Protein AF-A0A9E2XIZ3-F1 (afdb_monomer_lite)

pLDDT: mean 87.22, std 17.87, range [41.56, 98.69]

Structure (mmCIF, N/CA/C/O backbone):
data_AF-A0A9E2XIZ3-F1
#
_entry.id   AF-A0A9E2XIZ3-F1
#
loop_
_atom_site.group_PDB
_atom_site.id
_atom_site.type_symbol
_atom_site.label_atom_id
_atom_site.label_alt_id
_atom_site.label_comp_id
_atom_site.label_asym_id
_atom_site.label_entity_id
_atom_site.label_seq_id
_atom_site.pdbx_PDB_ins_code
_atom_site.Cartn_x
_atom_site.Cartn_y
_atom_site.Cartn_z
_atom_site.occupancy
_atom_site.B_iso_or_equiv
_atom_site.auth_seq_id
_atom_site.auth_comp_id
_atom_site.auth_asym_id
_atom_site.auth_atom_id
_atom_site.pdbx_PDB_model_num
ATOM 1 N N . MET A 1 1 ? 6.244 -18.189 -17.810 1.00 41.56 1 MET A N 1
ATOM 2 C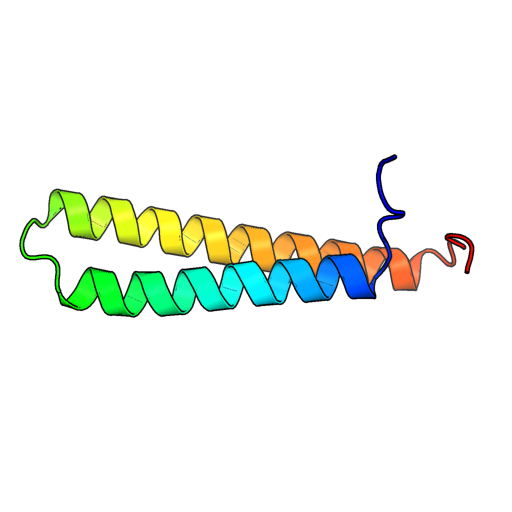 CA . MET A 1 1 ? 6.768 -17.059 -18.604 1.00 41.56 1 MET A CA 1
ATOM 3 C C . MET A 1 1 ? 6.617 -15.807 -17.760 1.00 41.56 1 MET A C 1
ATOM 5 O O . MET A 1 1 ? 5.485 -15.425 -17.484 1.00 41.56 1 MET A O 1
ATOM 9 N N . GLU A 1 2 ? 7.717 -15.230 -17.279 1.00 50.28 2 GLU A N 1
ATOM 10 C CA . GLU A 1 2 ? 7.688 -13.890 -16.680 1.00 50.28 2 GLU A CA 1
ATOM 11 C C . GLU A 1 2 ? 7.339 -12.887 -17.783 1.00 50.28 2 GLU A C 1
ATOM 13 O O . GLU A 1 2 ? 7.966 -12.881 -18.842 1.00 50.28 2 GLU A O 1
ATOM 18 N N . LYS A 1 3 ? 6.286 -12.089 -17.580 1.00 53.06 3 LYS A N 1
ATOM 19 C CA . LYS A 1 3 ? 5.965 -10.995 -18.503 1.00 53.06 3 LYS A CA 1
ATOM 20 C C . LYS A 1 3 ? 7.101 -9.965 -18.444 1.00 53.06 3 LYS A C 1
ATOM 22 O O . LYS A 1 3 ? 7.536 -9.654 -17.334 1.00 53.06 3 LYS A O 1
ATOM 27 N N . PRO A 1 4 ? 7.536 -9.395 -19.581 1.00 58.84 4 PRO A N 1
ATOM 28 C CA . PRO A 1 4 ? 8.501 -8.303 -19.578 1.00 58.84 4 PRO A CA 1
ATOM 29 C C . PRO A 1 4 ? 8.042 -7.179 -18.638 1.00 58.84 4 PRO A C 1
ATOM 31 O O . PRO A 1 4 ? 6.872 -6.770 -18.648 1.00 58.84 4 PRO A O 1
ATOM 34 N N . LEU A 1 5 ? 8.958 -6.693 -17.798 1.00 65.50 5 LEU A N 1
ATOM 35 C CA . LEU A 1 5 ? 8.718 -5.567 -16.897 1.00 65.50 5 LEU A CA 1
ATOM 36 C C . LEU A 1 5 ? 8.689 -4.268 -17.711 1.00 65.50 5 LEU A C 1
ATOM 38 O O . LEU A 1 5 ? 9.666 -3.531 -17.771 1.00 65.50 5 LEU A O 1
ATOM 42 N N . THR A 1 6 ? 7.561 -3.998 -18.363 1.00 83.06 6 THR A N 1
ATOM 43 C CA . THR A 1 6 ? 7.331 -2.728 -19.054 1.00 83.06 6 THR A CA 1
ATOM 44 C C . THR A 1 6 ? 7.011 -1.619 -18.053 1.00 83.06 6 THR A C 1
ATOM 46 O O . THR A 1 6 ? 6.487 -1.869 -16.961 1.00 83.06 6 THR A O 1
ATOM 49 N N . LYS A 1 7 ? 7.279 -0.367 -18.439 1.00 85.62 7 LYS A N 1
ATOM 50 C CA . LYS A 1 7 ? 6.907 0.824 -17.661 1.00 85.62 7 LYS A CA 1
ATOM 51 C C . LYS A 1 7 ? 5.432 0.790 -17.243 1.00 85.62 7 LYS A C 1
ATOM 53 O O . LYS A 1 7 ? 5.123 1.014 -16.076 1.00 85.62 7 LYS A O 1
ATOM 58 N N . ASP A 1 8 ? 4.540 0.451 -18.168 1.00 88.31 8 ASP A N 1
ATOM 59 C CA . ASP A 1 8 ? 3.099 0.384 -17.906 1.00 88.31 8 ASP A CA 1
ATOM 60 C C . ASP A 1 8 ? 2.746 -0.718 -16.900 1.00 88.31 8 ASP A C 1
ATOM 62 O O . ASP A 1 8 ? 1.875 -0.527 -16.052 1.00 88.31 8 ASP A O 1
ATOM 66 N N . ASN A 1 9 ? 3.454 -1.853 -16.933 1.00 90.12 9 ASN A N 1
ATOM 67 C CA . ASN A 1 9 ? 3.292 -2.902 -15.928 1.00 90.12 9 ASN A CA 1
ATOM 68 C C . ASN A 1 9 ? 3.778 -2.450 -14.542 1.00 90.12 9 ASN A C 1
ATOM 70 O O . ASN A 1 9 ? 3.163 -2.826 -13.545 1.00 90.12 9 ASN A O 1
ATOM 74 N N . LEU A 1 10 ? 4.856 -1.663 -14.453 1.00 91.88 10 LEU A N 1
ATOM 75 C CA . LEU A 1 10 ? 5.354 -1.113 -13.183 1.00 91.88 10 LEU A CA 1
ATOM 76 C C . LEU A 1 10 ? 4.391 -0.069 -12.603 1.00 91.88 10 LEU A C 1
ATOM 78 O O . LEU A 1 10 ? 4.049 -0.148 -11.425 1.00 91.88 10 LEU A O 1
ATOM 82 N N . LEU A 1 11 ? 3.895 0.851 -13.435 1.00 94.00 11 LEU A N 1
ATOM 83 C CA . LEU A 1 11 ? 2.917 1.860 -13.016 1.00 94.00 11 LEU A CA 1
ATOM 84 C C . LEU A 1 11 ? 1.595 1.219 -12.581 1.00 94.00 11 LEU A C 1
ATOM 86 O O . LEU A 1 11 ? 1.082 1.542 -11.514 1.00 94.00 11 LEU A O 1
ATOM 90 N N . ARG A 1 12 ? 1.093 0.226 -13.329 1.00 95.69 12 ARG A N 1
ATOM 91 C CA . ARG A 1 12 ? -0.117 -0.519 -12.943 1.00 95.69 12 ARG A CA 1
ATOM 92 C C . ARG A 1 12 ? 0.045 -1.228 -11.596 1.00 95.69 12 ARG A C 1
ATOM 94 O O . ARG A 1 12 ? -0.907 -1.293 -10.821 1.00 95.69 12 ARG A O 1
ATOM 101 N N . GLN A 1 13 ? 1.228 -1.773 -11.311 1.00 96.25 13 GLN A N 1
ATOM 102 C CA . GLN A 1 13 ? 1.509 -2.376 -10.007 1.00 96.25 13 GLN A CA 1
ATOM 103 C C . GLN A 1 13 ? 1.543 -1.321 -8.894 1.00 96.25 13 GLN A C 1
ATOM 105 O O . GLN A 1 13 ? 0.932 -1.543 -7.850 1.00 96.25 13 GLN A O 1
ATOM 110 N N . ALA A 1 14 ? 2.180 -0.168 -9.121 1.00 97.81 14 ALA A N 1
ATOM 111 C CA . ALA A 1 14 ? 2.191 0.939 -8.163 1.00 97.81 14 ALA A CA 1
ATOM 112 C C . ALA A 1 14 ? 0.768 1.427 -7.834 1.00 97.81 14 ALA A C 1
ATOM 114 O O . ALA A 1 14 ? 0.424 1.593 -6.662 1.00 97.81 14 ALA A O 1
ATOM 115 N N . ASP A 1 15 ? -0.090 1.567 -8.846 1.00 98.06 15 ASP A N 1
ATOM 116 C CA . ASP A 1 15 ? -1.499 1.933 -8.664 1.00 98.06 15 ASP A CA 1
ATOM 117 C C . ASP A 1 15 ? -2.271 0.893 -7.843 1.00 98.06 15 ASP A C 1
ATOM 119 O O . ASP A 1 15 ? -3.061 1.253 -6.965 1.00 98.06 15 ASP A O 1
ATOM 123 N N . GLY A 1 16 ? -2.010 -0.397 -8.081 1.00 98.31 16 GLY A N 1
ATOM 124 C CA . GLY A 1 16 ? -2.583 -1.490 -7.295 1.00 98.31 16 GLY A CA 1
ATOM 125 C C . GLY A 1 16 ? -2.198 -1.415 -5.815 1.00 98.31 16 GLY A C 1
ATOM 126 O O . GLY A 1 16 ? -3.063 -1.532 -4.946 1.00 98.31 16 GLY A O 1
ATOM 127 N N . LEU A 1 17 ? -0.923 -1.145 -5.518 1.00 98.69 17 LEU A N 1
ATOM 128 C CA . LEU A 1 17 ? -0.447 -0.971 -4.142 1.00 98.69 17 LEU A CA 1
ATOM 129 C C . LEU A 1 17 ? -1.078 0.253 -3.466 1.00 98.69 17 LEU A C 1
ATOM 131 O O . LEU A 1 17 ? -1.500 0.165 -2.314 1.00 98.69 17 LEU A O 1
ATOM 135 N N . ARG A 1 18 ? -1.243 1.369 -4.187 1.00 98.62 18 ARG A N 1
ATOM 136 C CA . ARG A 1 18 ? -1.942 2.555 -3.666 1.00 98.62 18 ARG A CA 1
ATOM 137 C C . ARG A 1 18 ? -3.423 2.327 -3.418 1.00 98.62 18 ARG A C 1
ATOM 139 O O . ARG A 1 18 ? -3.991 2.910 -2.495 1.00 98.62 18 ARG A O 1
ATOM 146 N N . ASP A 1 19 ? -4.095 1.552 -4.264 1.00 98.62 19 ASP A N 1
ATOM 147 C CA . ASP A 1 19 ? -5.486 1.178 -4.008 1.00 98.62 19 ASP A CA 1
ATOM 148 C C . ASP A 1 19 ? -5.603 0.318 -2.748 1.00 98.62 19 ASP A C 1
ATOM 150 O O . ASP A 1 19 ? -6.469 0.573 -1.907 1.00 98.62 19 ASP A O 1
ATOM 154 N N . LEU A 1 20 ? -4.683 -0.632 -2.565 1.00 98.62 20 LEU A N 1
ATOM 155 C CA . LEU A 1 20 ? -4.637 -1.452 -1.361 1.00 98.62 20 LEU A CA 1
ATOM 156 C C . LEU A 1 20 ? -4.359 -0.610 -0.108 1.00 98.62 20 LEU A C 1
ATOM 158 O O . LEU A 1 20 ? -5.098 -0.737 0.865 1.00 98.62 20 LEU A O 1
ATOM 162 N N . ALA A 1 21 ? -3.391 0.309 -0.153 1.00 98.62 21 ALA A N 1
ATOM 163 C CA . ALA A 1 21 ? -3.103 1.237 0.943 1.00 98.62 21 ALA A CA 1
ATOM 164 C C . ALA A 1 21 ? -4.332 2.091 1.306 1.00 98.62 21 ALA A C 1
ATOM 166 O O . ALA A 1 21 ? -4.703 2.197 2.474 1.00 98.62 21 ALA A O 1
ATOM 167 N N . ARG A 1 22 ? -5.050 2.629 0.308 1.00 98.56 22 ARG A N 1
ATOM 168 C CA . ARG A 1 22 ? -6.297 3.388 0.530 1.00 98.56 22 ARG A CA 1
ATOM 169 C C . ARG A 1 22 ? -7.401 2.544 1.166 1.00 98.56 22 ARG A C 1
ATOM 171 O O . ARG A 1 22 ? -8.137 3.045 2.014 1.00 98.56 22 ARG A O 1
ATOM 178 N N . ARG A 1 23 ? -7.554 1.281 0.754 1.00 98.44 23 ARG A N 1
ATOM 179 C CA . ARG A 1 23 ? -8.513 0.344 1.368 1.00 98.44 23 ARG A CA 1
ATOM 180 C C . ARG A 1 23 ? -8.116 0.002 2.800 1.00 98.44 23 ARG A C 1
ATOM 182 O O . ARG A 1 23 ? -8.981 -0.002 3.668 1.00 98.44 23 ARG A O 1
ATOM 189 N N . ALA A 1 24 ? -6.831 -0.232 3.044 1.00 98.38 24 ALA A N 1
ATOM 190 C CA . ALA A 1 24 ? -6.296 -0.515 4.366 1.00 98.38 24 ALA A CA 1
ATOM 191 C C . ALA A 1 24 ? -6.486 0.675 5.320 1.00 98.38 24 ALA A C 1
ATOM 193 O O . ALA A 1 24 ? -6.931 0.462 6.440 1.00 98.38 24 ALA A O 1
ATOM 194 N N . ARG A 1 25 ? -6.277 1.923 4.871 1.00 97.94 25 ARG A N 1
ATOM 195 C CA . ARG A 1 25 ? -6.565 3.134 5.670 1.00 97.94 25 ARG A CA 1
ATOM 196 C C . ARG A 1 25 ? -8.025 3.177 6.139 1.00 97.94 25 ARG A C 1
ATOM 198 O O . ARG A 1 25 ? -8.275 3.348 7.325 1.00 97.94 25 ARG A O 1
ATOM 205 N N . ARG A 1 26 ? -8.983 2.908 5.241 1.00 98.12 26 ARG A N 1
ATOM 206 C CA . ARG A 1 26 ? -10.410 2.797 5.613 1.00 98.12 26 ARG A CA 1
ATOM 207 C C . ARG A 1 26 ? -10.682 1.654 6.594 1.00 98.12 26 ARG A C 1
ATOM 209 O O . ARG A 1 26 ? -11.594 1.749 7.403 1.00 98.12 26 ARG A O 1
ATOM 216 N N . LEU A 1 27 ? -9.920 0.564 6.513 1.00 97.62 27 LEU A N 1
ATOM 217 C CA . LEU A 1 27 ? -10.049 -0.555 7.444 1.00 97.62 27 LEU A CA 1
ATOM 218 C C . LEU A 1 27 ? -9.512 -0.194 8.838 1.00 97.62 27 LEU A C 1
ATOM 220 O O . LEU A 1 27 ? -10.168 -0.544 9.816 1.00 97.62 27 LEU A O 1
ATOM 224 N N . VAL A 1 28 ? -8.390 0.534 8.942 1.00 97.62 28 VAL A N 1
ATOM 225 C CA . VAL A 1 28 ? -7.827 1.012 10.226 1.00 97.62 28 VAL A CA 1
ATOM 226 C C . VAL A 1 28 ? -8.873 1.765 11.045 1.00 97.62 28 VAL A C 1
ATOM 228 O O . VAL A 1 28 ? -9.006 1.498 12.235 1.00 97.62 28 VAL A O 1
ATOM 231 N N . GLU A 1 29 ? -9.664 2.630 10.402 1.00 94.06 29 GLU A N 1
ATOM 232 C CA . GLU A 1 29 ? -10.734 3.414 11.046 1.00 94.06 29 GLU A CA 1
ATOM 233 C C . GLU A 1 29 ? -11.801 2.542 11.732 1.00 94.06 29 GLU A C 1
ATOM 235 O O . GLU A 1 29 ? -12.476 2.998 12.652 1.00 94.06 29 GLU A O 1
ATOM 240 N N . SER A 1 30 ? -11.953 1.284 11.304 1.00 96.75 30 SER A N 1
ATOM 241 C CA . SER A 1 30 ? -12.915 0.333 11.876 1.00 96.75 30 SER A CA 1
ATOM 242 C C . SER A 1 30 ? -12.329 -0.579 12.959 1.00 96.75 30 SER A C 1
ATOM 244 O O . SER A 1 30 ? -13.077 -1.281 13.642 1.00 96.75 30 SER A O 1
ATOM 246 N N . LEU A 1 31 ? -11.002 -0.600 13.121 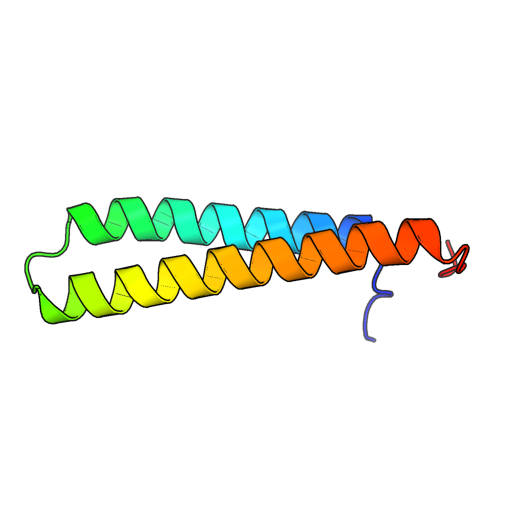1.00 97.19 31 LEU A N 1
ATOM 247 C CA . LEU A 1 31 ? -10.346 -1.433 14.123 1.00 97.19 31 LEU A CA 1
ATOM 248 C C . LEU A 1 31 ? -10.472 -0.789 15.502 1.00 97.19 31 LEU A C 1
ATOM 250 O O . LEU A 1 31 ? -10.300 0.415 15.652 1.00 97.19 31 LEU A O 1
ATOM 254 N N . THR A 1 32 ? -10.726 -1.597 16.527 1.00 97.00 32 THR A N 1
ATOM 255 C CA . THR A 1 32 ? -10.828 -1.141 17.926 1.00 97.00 32 THR A CA 1
ATOM 256 C C . THR A 1 32 ? -9.621 -1.542 18.768 1.00 97.00 32 THR A C 1
ATOM 258 O O . THR A 1 32 ? -9.382 -0.976 19.832 1.00 97.00 32 THR A O 1
ATOM 261 N N . THR A 1 33 ? -8.834 -2.500 18.282 1.00 98.06 33 THR A N 1
ATOM 262 C CA . THR A 1 33 ? -7.610 -2.956 18.932 1.00 98.06 33 THR A CA 1
ATOM 263 C C . THR A 1 33 ? -6.421 -2.122 18.462 1.00 98.06 33 THR A C 1
ATOM 265 O O . THR A 1 33 ? -6.006 -2.196 17.306 1.00 98.06 33 THR A O 1
ATOM 268 N N . GLU A 1 34 ? -5.807 -1.380 19.380 1.00 97.56 34 GLU A N 1
ATOM 269 C CA . GLU A 1 34 ? -4.682 -0.478 19.094 1.00 97.56 34 GLU A CA 1
ATOM 270 C C . GLU A 1 34 ? -3.452 -1.206 18.504 1.00 97.56 34 GLU A C 1
ATOM 272 O O . GLU A 1 34 ? -2.727 -0.674 17.664 1.00 97.56 34 GLU A O 1
ATOM 277 N N . SER A 1 35 ? -3.187 -2.456 18.907 1.00 97.94 35 SER A N 1
ATOM 278 C CA . SER A 1 35 ? -2.107 -3.252 18.301 1.00 97.94 35 SER A CA 1
ATOM 279 C C . SER A 1 35 ? -2.375 -3.604 16.839 1.00 97.94 35 SER A C 1
ATOM 281 O O . SER A 1 35 ? -1.425 -3.669 16.056 1.00 97.94 35 SER A O 1
ATOM 283 N N . ASP A 1 36 ? -3.641 -3.815 16.479 1.00 98.06 36 ASP A N 1
ATOM 284 C CA . ASP A 1 36 ? -4.050 -4.162 15.118 1.00 98.06 36 ASP A CA 1
ATOM 285 C C . ASP A 1 36 ? -4.046 -2.918 14.233 1.00 98.06 36 ASP A C 1
ATOM 287 O O . ASP A 1 36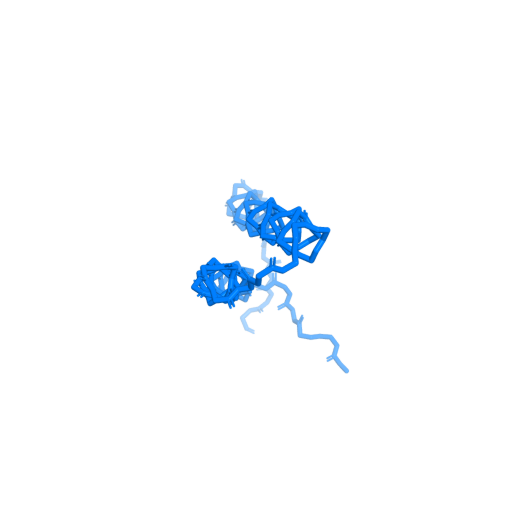 ? -3.515 -2.975 13.125 1.00 98.06 36 ASP A O 1
ATOM 291 N N . GLN A 1 37 ? -4.515 -1.780 14.764 1.00 98.50 37 GLN A N 1
ATOM 292 C CA . GLN A 1 37 ? -4.370 -0.464 14.134 1.00 98.50 37 GLN A CA 1
ATOM 293 C C . GLN A 1 37 ? -2.904 -0.196 13.785 1.00 98.50 37 GLN A C 1
ATOM 295 O O . GLN A 1 37 ? -2.570 -0.089 12.609 1.00 98.50 37 GLN A O 1
ATOM 300 N N . ARG A 1 38 ? -2.000 -0.239 14.775 1.00 98.19 38 ARG A N 1
ATOM 301 C CA . ARG A 1 38 ? -0.562 -0.004 14.555 1.00 98.19 38 ARG A CA 1
ATOM 302 C C . ARG A 1 38 ? 0.074 -0.972 13.561 1.00 98.19 38 ARG A C 1
ATOM 304 O O . ARG A 1 38 ? 1.011 -0.612 12.854 1.00 98.19 38 ARG A O 1
ATOM 311 N N . ARG A 1 39 ? -0.351 -2.241 13.553 1.00 98.25 39 ARG A N 1
ATOM 312 C CA . ARG A 1 39 ? 0.142 -3.231 12.581 1.00 98.25 39 ARG A CA 1
ATOM 313 C C . ARG A 1 39 ? -0.295 -2.874 11.168 1.00 98.25 39 ARG A C 1
ATOM 315 O O . ARG A 1 39 ? 0.526 -2.942 10.258 1.00 98.25 39 ARG A O 1
ATOM 322 N N . LEU A 1 40 ? -1.559 -2.504 10.996 1.00 98.31 40 LEU A N 1
ATOM 323 C CA . LEU A 1 40 ? -2.109 -2.166 9.694 1.00 98.31 40 LEU A CA 1
ATOM 324 C C . LEU A 1 40 ? -1.585 -0.816 9.182 1.00 98.31 40 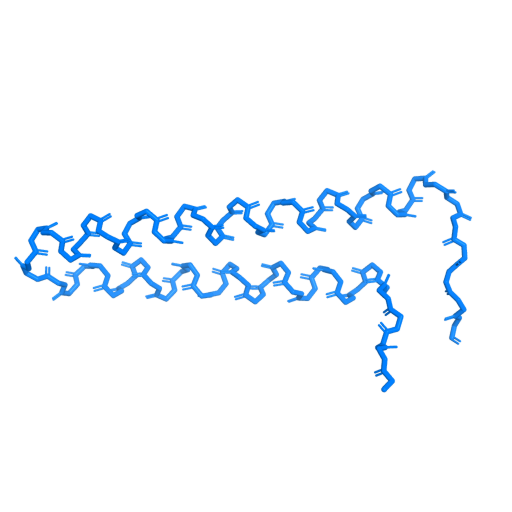LEU A C 1
ATOM 326 O O . LEU A 1 40 ? -1.303 -0.703 7.996 1.00 98.31 40 LEU A O 1
ATOM 330 N N . GLU A 1 41 ? -1.365 0.160 10.063 1.00 98.44 41 GLU A N 1
ATOM 331 C CA . GLU A 1 41 ? -0.698 1.433 9.750 1.00 98.44 41 GLU A CA 1
ATOM 332 C C . GLU A 1 41 ? 0.713 1.221 9.198 1.00 98.44 41 GLU A C 1
ATOM 334 O O . GLU A 1 41 ? 1.016 1.712 8.114 1.00 98.44 41 GLU A O 1
ATOM 339 N N . ARG A 1 42 ? 1.541 0.397 9.854 1.00 98.56 42 ARG A N 1
ATOM 340 C CA . ARG A 1 42 ? 2.864 0.038 9.307 1.00 98.56 42 ARG A CA 1
ATOM 341 C C . ARG A 1 42 ? 2.765 -0.634 7.942 1.00 98.56 42 ARG A C 1
ATOM 343 O O . ARG A 1 42 ? 3.558 -0.356 7.053 1.00 98.56 42 ARG A O 1
ATOM 350 N N . HIS A 1 43 ? 1.776 -1.504 7.752 1.00 98.44 43 HIS A N 1
ATOM 351 C CA . HIS A 1 43 ? 1.589 -2.152 6.459 1.00 98.44 43 HIS A CA 1
ATOM 352 C C . HIS A 1 43 ? 1.162 -1.162 5.360 1.00 98.44 43 HIS A C 1
ATOM 354 O O . HIS A 1 43 ? 1.574 -1.295 4.211 1.00 98.44 43 HIS A O 1
ATOM 360 N N . ILE A 1 44 ? 0.364 -0.144 5.695 1.00 98.69 44 ILE A N 1
ATOM 361 C CA . ILE A 1 44 ? 0.022 0.949 4.774 1.00 98.69 44 ILE A CA 1
ATOM 362 C C . ILE A 1 44 ? 1.287 1.689 4.331 1.00 98.69 44 ILE A C 1
ATOM 364 O O . ILE A 1 44 ? 1.458 1.906 3.132 1.00 98.69 44 ILE A O 1
ATOM 368 N N . GLU A 1 45 ? 2.182 2.018 5.266 1.00 98.62 45 GLU A N 1
ATOM 369 C CA . GLU A 1 45 ? 3.471 2.654 4.961 1.00 98.62 45 GLU A CA 1
ATOM 370 C C . GLU A 1 45 ? 4.314 1.778 4.019 1.00 98.62 45 GLU A C 1
ATOM 372 O O . GLU A 1 45 ? 4.796 2.250 2.991 1.00 98.62 45 GLU A O 1
ATOM 377 N N . GLU A 1 46 ? 4.406 0.470 4.285 1.00 98.69 46 GLU A N 1
ATOM 378 C CA . GLU A 1 46 ? 5.127 -0.483 3.427 1.00 98.69 46 GLU A CA 1
ATOM 379 C C . GLU A 1 46 ? 4.567 -0.553 1.995 1.00 98.69 46 GLU A C 1
ATOM 381 O O . GLU A 1 46 ? 5.330 -0.685 1.025 1.00 98.69 46 GLU A O 1
ATOM 386 N N . 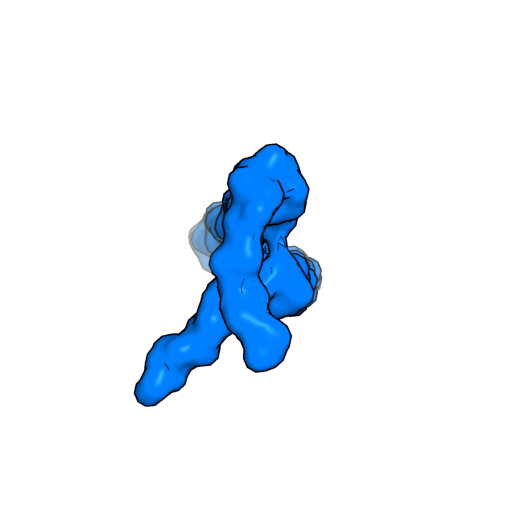LEU A 1 47 ? 3.240 -0.488 1.843 1.00 98.69 47 LEU A N 1
ATOM 387 C CA . LEU A 1 47 ? 2.569 -0.473 0.540 1.00 98.69 47 LEU A CA 1
ATOM 388 C C . LEU A 1 47 ? 2.867 0.819 -0.225 1.00 98.69 47 LEU A C 1
ATOM 390 O O . LEU A 1 47 ? 3.139 0.769 -1.427 1.00 98.69 47 LEU A O 1
ATOM 394 N N . GLU A 1 48 ? 2.839 1.959 0.462 1.00 98.56 48 GLU A N 1
ATOM 395 C CA . GLU A 1 48 ? 3.118 3.274 -0.119 1.00 98.56 48 GLU A CA 1
ATOM 396 C C . GLU A 1 48 ? 4.581 3.400 -0.549 1.00 98.56 48 GLU A C 1
ATOM 398 O O . GLU A 1 48 ? 4.857 3.789 -1.688 1.00 98.56 48 GLU A O 1
ATOM 403 N N . ASP A 1 49 ? 5.507 2.946 0.291 1.00 98.69 49 ASP A N 1
ATOM 404 C CA . ASP A 1 49 ? 6.931 2.856 -0.026 1.00 98.69 49 ASP A CA 1
ATOM 405 C C . ASP A 1 49 ? 7.198 1.938 -1.223 1.00 98.69 49 ASP A C 1
ATOM 407 O O . ASP A 1 49 ? 8.019 2.230 -2.099 1.00 98.69 49 ASP A O 1
ATOM 411 N N . SER A 1 50 ? 6.502 0.803 -1.285 1.00 98.25 50 SER A N 1
ATOM 412 C CA . SER A 1 50 ? 6.633 -0.139 -2.398 1.00 98.25 50 SER A CA 1
ATOM 413 C C . SER A 1 50 ? 6.084 0.441 -3.701 1.00 98.25 50 SER A C 1
ATOM 415 O O . SER A 1 50 ? 6.706 0.261 -4.750 1.00 98.25 50 SER A O 1
ATOM 417 N N . ALA A 1 51 ? 4.973 1.182 -3.645 1.00 98.38 51 ALA A N 1
ATOM 418 C CA . ALA A 1 51 ? 4.441 1.905 -4.795 1.00 98.38 51 ALA A CA 1
ATOM 419 C C . ALA A 1 51 ? 5.438 2.959 -5.296 1.00 98.38 51 ALA A C 1
ATOM 421 O O . ALA A 1 51 ? 5.744 2.987 -6.487 1.00 98.38 51 ALA A O 1
ATOM 422 N N . LEU A 1 52 ? 6.012 3.754 -4.388 1.00 98.00 52 LEU A N 1
ATOM 423 C CA . LEU A 1 52 ? 7.009 4.771 -4.723 1.00 98.00 52 LEU A CA 1
ATOM 424 C C . LEU A 1 52 ? 8.243 4.163 -5.408 1.00 98.00 52 LEU A C 1
ATOM 426 O O . LEU A 1 52 ? 8.699 4.666 -6.436 1.00 98.00 52 LEU A O 1
ATOM 430 N N . ARG A 1 53 ? 8.761 3.039 -4.894 1.00 96.88 53 ARG A N 1
ATOM 431 C CA . ARG A 1 53 ? 9.887 2.323 -5.522 1.00 96.88 53 ARG A CA 1
ATOM 432 C C . ARG A 1 53 ? 9.557 1.828 -6.931 1.00 96.88 53 ARG A C 1
ATOM 434 O O . ARG A 1 53 ? 10.411 1.875 -7.814 1.00 96.88 53 ARG A O 1
ATOM 441 N N . LEU A 1 54 ? 8.338 1.340 -7.164 1.00 96.06 54 LEU A N 1
ATOM 442 C CA . LEU A 1 54 ? 7.911 0.900 -8.498 1.00 96.06 54 LEU A CA 1
ATOM 443 C C . LEU A 1 54 ? 7.839 2.063 -9.491 1.00 96.06 54 LEU A C 1
ATOM 445 O O . LEU A 1 54 ? 8.243 1.905 -10.643 1.00 96.06 54 LEU A O 1
ATOM 449 N N . GLU A 1 55 ? 7.383 3.232 -9.052 1.00 95.19 55 GLU A N 1
ATOM 450 C CA . GLU A 1 55 ? 7.373 4.432 -9.887 1.00 95.19 55 GLU A CA 1
ATOM 451 C C . GLU A 1 55 ? 8.773 4.930 -10.216 1.00 95.19 55 GLU A C 1
ATOM 453 O O . GLU A 1 55 ? 9.040 5.258 -11.370 1.00 95.19 55 GLU A O 1
ATOM 458 N N . GLN A 1 56 ? 9.678 4.941 -9.235 1.00 94.62 56 GLN A N 1
ATOM 459 C CA . GLN A 1 56 ? 11.082 5.289 -9.459 1.00 94.62 56 GLN A CA 1
ATOM 460 C C . GLN A 1 56 ? 11.695 4.374 -10.521 1.00 94.62 56 GLN A C 1
ATOM 462 O O . GLN A 1 56 ? 12.223 4.864 -11.517 1.00 94.62 56 GLN A O 1
ATOM 467 N N . ARG A 1 57 ? 11.489 3.056 -10.406 1.00 91.56 57 ARG A N 1
ATOM 468 C CA . ARG A 1 57 ? 11.925 2.085 -11.423 1.00 91.56 57 ARG A CA 1
ATOM 469 C C . ARG A 1 57 ? 11.303 2.345 -12.796 1.00 91.56 57 ARG A C 1
ATOM 471 O O . ARG A 1 57 ? 11.973 2.189 -13.813 1.00 91.56 57 ARG A O 1
ATOM 478 N N . ALA A 1 58 ? 10.033 2.748 -12.850 1.00 89.44 58 ALA A N 1
ATOM 479 C CA . ALA A 1 58 ? 9.355 3.084 -14.102 1.00 89.44 58 ALA A CA 1
ATOM 480 C C . ALA A 1 58 ? 9.933 4.354 -14.761 1.00 89.44 58 ALA A C 1
ATOM 482 O O . ALA A 1 58 ? 9.997 4.444 -15.991 1.00 89.44 58 ALA A O 1
ATOM 483 N N . VAL A 1 59 ? 10.362 5.334 -13.959 1.00 88.25 59 VAL A N 1
ATOM 484 C CA . VAL A 1 59 ? 11.033 6.559 -14.422 1.00 88.25 59 VAL A CA 1
ATOM 485 C C . VAL A 1 59 ? 12.462 6.266 -14.875 1.00 88.25 59 VAL A C 1
ATOM 487 O O . VAL A 1 59 ? 12.852 6.690 -15.962 1.00 88.25 59 VAL A O 1
ATOM 490 N N . GLU A 1 60 ? 13.224 5.503 -14.096 1.00 84.44 60 GLU A N 1
ATOM 491 C CA . GLU A 1 60 ? 14.593 5.088 -14.426 1.00 84.44 60 GLU A CA 1
ATOM 492 C C . GLU A 1 60 ? 14.638 4.277 -15.725 1.00 84.44 60 GLU A C 1
ATOM 494 O O . GLU A 1 60 ? 15.472 4.538 -16.593 1.00 84.44 60 GLU A O 1
ATOM 499 N N . ALA A 1 61 ? 13.676 3.371 -15.925 1.00 71.94 61 ALA A N 1
ATOM 500 C CA . ALA A 1 61 ? 13.530 2.625 -17.173 1.00 71.94 61 ALA A CA 1
ATOM 501 C C . ALA A 1 61 ? 13.316 3.544 -18.391 1.00 71.94 61 ALA A C 1
ATOM 503 O O . ALA A 1 61 ? 13.833 3.267 -19.472 1.00 71.94 61 ALA A O 1
ATOM 504 N N . LYS A 1 62 ? 12.607 4.671 -18.224 1.00 65.00 62 LYS A N 1
ATOM 505 C CA . LYS A 1 62 ? 12.441 5.687 -19.279 1.00 65.00 62 LYS A CA 1
ATOM 506 C C . LYS A 1 62 ? 13.753 6.433 -19.562 1.00 65.00 62 LYS A C 1
ATOM 508 O O . LYS A 1 62 ? 14.007 6.789 -20.709 1.00 65.00 62 LYS A O 1
ATOM 513 N N . ALA A 1 63 ? 14.560 6.695 -18.534 1.00 60.72 63 ALA A N 1
ATOM 514 C CA . ALA A 1 63 ? 15.796 7.473 -18.640 1.00 60.72 63 ALA A CA 1
ATOM 515 C C . ALA A 1 63 ? 16.964 6.683 -19.261 1.00 60.72 63 ALA A C 1
ATOM 517 O O . ALA A 1 63 ? 17.823 7.276 -19.908 1.00 60.72 63 ALA A O 1
ATOM 518 N N . ALA A 1 64 ? 16.981 5.356 -19.107 1.00 59.94 64 ALA A N 1
ATOM 519 C CA . ALA A 1 64 ? 18.073 4.494 -19.565 1.00 59.94 64 ALA A CA 1
ATOM 520 C C . ALA A 1 64 ? 18.043 4.123 -21.068 1.00 59.94 64 ALA A C 1
ATOM 522 O O . ALA A 1 64 ? 18.927 3.403 -21.522 1.00 59.94 64 ALA A O 1
ATOM 523 N N . GLY A 1 65 ? 17.047 4.562 -21.853 1.00 52.03 65 GLY A N 1
ATOM 524 C CA . GLY A 1 65 ? 16.958 4.262 -23.297 1.00 52.03 65 GLY A CA 1
ATOM 525 C C . GLY A 1 65 ? 16.820 2.769 -23.653 1.00 52.03 65 GLY A C 1
ATOM 526 O O . GLY A 1 65 ? 17.020 2.385 -24.804 1.00 52.03 65 GLY A O 1
ATOM 527 N N . GLY A 1 66 ? 16.505 1.915 -22.675 1.00 44.59 66 GLY A N 1
ATOM 528 C CA . GLY A 1 66 ? 16.508 0.463 -22.818 1.00 44.59 66 GLY A CA 1
ATOM 529 C C . GLY A 1 66 ? 15.202 -0.074 -23.390 1.00 44.59 66 GLY A C 1
ATOM 530 O O . GLY A 1 66 ? 14.189 -0.128 -22.696 1.00 44.59 66 GLY A O 1
ATOM 531 N N . SER A 1 67 ? 15.262 -0.505 -24.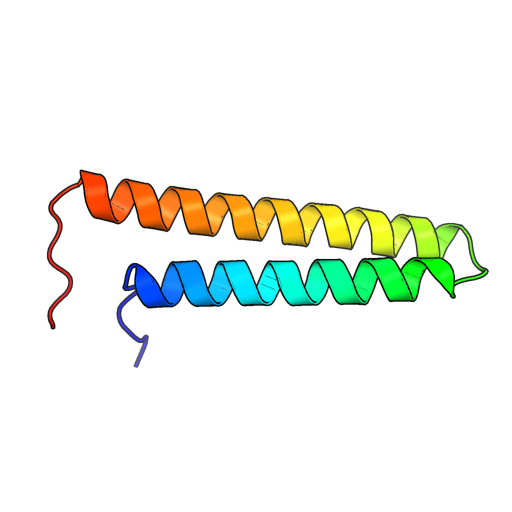648 1.00 45.59 67 SER A N 1
ATOM 532 C CA . SER A 1 67 ? 14.301 -1.418 -25.265 1.00 45.59 67 SER A CA 1
ATOM 533 C C . SER A 1 67 ? 13.968 -2.585 -24.326 1.00 45.59 67 SER A C 1
ATOM 535 O O . SER A 1 67 ? 14.851 -3.345 -23.929 1.00 45.59 67 SER A O 1
ATOM 537 N N . PHE A 1 68 ? 12.686 -2.748 -24.011 1.00 53.03 68 PHE A N 1
ATOM 538 C CA . PHE A 1 68 ? 12.104 -4.064 -23.787 1.00 53.03 68 PHE A CA 1
ATOM 539 C C . PHE A 1 68 ? 11.141 -4.269 -24.948 1.00 53.03 68 PHE A C 1
ATOM 541 O O . PHE A 1 68 ? 10.292 -3.411 -25.169 1.00 53.03 68 PHE A O 1
ATOM 548 N N . ALA A 1 69 ? 11.363 -5.338 -25.714 1.00 51.41 69 ALA A N 1
ATOM 549 C CA . ALA A 1 69 ? 10.639 -5.658 -26.939 1.00 51.41 69 ALA A CA 1
ATOM 550 C C . ALA A 1 69 ? 9.124 -5.403 -26.819 1.00 51.41 69 ALA A C 1
ATOM 552 O O . ALA A 1 69 ? 8.520 -5.813 -25.823 1.00 51.41 69 ALA A O 1
ATOM 553 N N . ASP A 1 70 ? 8.587 -4.715 -27.836 1.00 44.41 70 ASP A N 1
ATOM 554 C CA . ASP A 1 70 ? 7.151 -4.563 -28.131 1.00 44.41 70 ASP A CA 1
ATOM 555 C C . ASP A 1 70 ? 6.399 -5.905 -28.075 1.00 44.41 70 ASP A C 1
ATOM 557 O O . ASP A 1 70 ? 6.953 -6.923 -28.563 1.00 44.41 70 ASP A O 1
#

Secondary structure (DSSP, 8-state):
-PPP--HHHHHHHHHHHHHHHHHHHHHHTT---HHHHHHHHHHHHHHHHHHHHHHHHHHHHHHTT-----

Sequence (70 aa):
MEKPLTKDNLLRQADGLRDLARRARRLVESLTTESDQRRLERHIEELEDSALRLEQRAVEAKAAGGSFAD

Foldseek 3Di:
DDDPPALVNLLVQLVVLLVVLVVLVVVLVVDPDPVVSVVSVVVSVVSNVSSVVSNVVSVVVVVVPDDDDD

Radius of gyration: 15.72 Å; chains: 1; bounding box: 31×24×47 Å